Protein AF-A0A9E2EET4-F1 (afdb_monomer_lite)

Structure (mmCIF, N/CA/C/O backbone):
data_AF-A0A9E2EET4-F1
#
_entry.id   AF-A0A9E2EET4-F1
#
loop_
_atom_site.group_PDB
_atom_site.id
_atom_site.type_symbol
_atom_site.label_atom_id
_atom_site.label_alt_id
_atom_site.label_comp_id
_atom_site.label_asym_id
_atom_site.label_entity_id
_atom_site.label_seq_id
_atom_site.pdbx_PDB_ins_code
_atom_site.Cartn_x
_atom_site.Cartn_y
_atom_site.Cartn_z
_atom_site.occupancy
_atom_site.B_iso_or_equiv
_atom_site.auth_seq_id
_atom_site.auth_comp_id
_atom_site.auth_asym_id
_atom_site.auth_atom_id
_atom_site.pdbx_PDB_model_num
ATOM 1 N N . GLU A 1 1 ? -51.326 0.549 74.249 1.00 56.09 1 GLU A N 1
ATOM 2 C CA . GLU A 1 1 ? -51.518 -0.554 75.224 1.00 56.09 1 GLU A CA 1
ATOM 3 C C . GLU A 1 1 ? -50.572 -0.499 76.437 1.00 56.09 1 GLU A C 1
ATOM 5 O O . GLU A 1 1 ? -51.075 -0.582 77.546 1.00 56.09 1 GLU A O 1
ATOM 10 N N . ALA A 1 2 ? -49.254 -0.269 76.304 1.00 56.34 2 ALA A N 1
ATOM 11 C CA . ALA A 1 2 ? -48.324 -0.228 77.457 1.00 56.34 2 ALA A CA 1
ATOM 12 C C . ALA A 1 2 ? -48.590 0.899 78.487 1.00 56.34 2 ALA A C 1
ATOM 14 O O . ALA A 1 2 ? -48.492 0.673 79.689 1.00 56.34 2 ALA A O 1
ATOM 15 N N . ALA A 1 3 ? -49.010 2.089 78.035 1.00 57.72 3 ALA A N 1
ATOM 16 C CA . ALA A 1 3 ? -49.393 3.205 78.916 1.00 57.72 3 ALA A CA 1
ATOM 17 C C . ALA A 1 3 ? -50.649 2.919 79.769 1.00 57.72 3 ALA A C 1
ATOM 19 O O . ALA A 1 3 ? -50.931 3.629 80.727 1.00 57.72 3 ALA A O 1
ATOM 20 N N . ARG A 1 4 ? -51.404 1.870 79.418 1.00 57.41 4 ARG A N 1
ATOM 21 C CA . ARG A 1 4 ? -52.671 1.472 80.042 1.00 57.41 4 ARG A CA 1
ATOM 22 C C . ARG A 1 4 ? -52.477 0.496 81.219 1.00 57.41 4 ARG A C 1
ATOM 24 O O . ARG A 1 4 ? -53.441 0.224 81.920 1.00 57.41 4 ARG A O 1
ATOM 31 N N . ALA A 1 5 ? -51.256 -0.016 81.434 1.00 68.31 5 ALA A N 1
ATOM 32 C CA . ALA A 1 5 ? -50.942 -1.108 82.369 1.00 68.31 5 ALA A CA 1
ATOM 33 C C . ALA A 1 5 ? -50.200 -0.684 83.663 1.00 68.31 5 ALA A C 1
ATOM 35 O O . ALA A 1 5 ? -49.783 -1.545 84.436 1.00 68.31 5 ALA A O 1
ATOM 36 N N . GLY A 1 6 ? -50.015 0.618 83.922 1.00 70.19 6 GLY A N 1
ATOM 37 C CA . GLY A 1 6 ? -49.332 1.102 85.135 1.00 70.19 6 GLY A CA 1
ATOM 38 C C . GLY A 1 6 ? -47.874 0.616 85.252 1.00 70.19 6 GLY A C 1
ATOM 39 O O . GLY A 1 6 ? -47.177 0.502 84.243 1.00 70.19 6 GLY A O 1
ATOM 40 N N . ASP A 1 7 ? -47.401 0.310 86.467 1.00 67.62 7 ASP A N 1
ATOM 41 C CA . ASP A 1 7 ? -46.006 -0.103 86.727 1.00 67.62 7 ASP A CA 1
ATOM 42 C C . ASP A 1 7 ? -45.582 -1.396 86.001 1.00 67.62 7 ASP A C 1
ATOM 44 O O . ASP A 1 7 ? -44.426 -1.513 85.591 1.00 67.62 7 ASP A O 1
ATOM 48 N N . ALA A 1 8 ? -46.513 -2.321 85.739 1.00 63.53 8 ALA A N 1
ATOM 49 C CA . ALA A 1 8 ? -46.256 -3.537 84.957 1.00 63.53 8 ALA A CA 1
ATOM 50 C C . ALA A 1 8 ? -46.005 -3.252 83.458 1.00 63.53 8 ALA A C 1
ATOM 52 O O . ALA A 1 8 ? -45.386 -4.053 82.756 1.00 63.53 8 ALA A O 1
ATOM 53 N N . GLY A 1 9 ? -46.445 -2.091 82.957 1.00 72.31 9 GLY A N 1
ATOM 54 C CA . GLY A 1 9 ? -46.273 -1.657 81.568 1.00 72.31 9 GLY A CA 1
ATOM 55 C C . GLY A 1 9 ? -44.912 -1.031 81.253 1.00 72.31 9 GLY A C 1
ATOM 56 O O . GLY A 1 9 ? -44.581 -0.886 80.076 1.00 72.31 9 GLY A O 1
ATOM 57 N N . LYS A 1 10 ? -44.099 -0.687 82.266 1.00 76.00 10 LYS A N 1
ATOM 58 C CA . LYS A 1 10 ? -42.778 -0.053 82.074 1.00 76.00 10 LYS A CA 1
ATOM 59 C C . LYS A 1 10 ? -41.821 -0.936 81.267 1.00 76.00 10 LYS A C 1
ATOM 61 O O . LYS A 1 10 ? -41.182 -0.440 80.345 1.00 76.00 10 LYS A O 1
ATOM 66 N N . GLY A 1 11 ? -41.785 -2.245 81.537 1.00 81.75 11 GLY A N 1
ATOM 67 C CA . GLY A 1 11 ? -40.989 -3.203 80.756 1.00 81.75 11 GLY A CA 1
ATOM 68 C C . GLY A 1 11 ? -41.452 -3.309 79.298 1.00 81.75 11 GLY A C 1
ATOM 69 O O . GLY A 1 11 ? -40.639 -3.243 78.381 1.00 81.75 11 GLY A O 1
ATOM 70 N N . PHE A 1 12 ? -42.768 -3.362 79.067 1.00 83.06 12 PHE A N 1
ATOM 71 C CA . PHE A 1 12 ? -43.346 -3.355 77.717 1.00 83.06 12 PHE A CA 1
ATOM 72 C C . PHE A 1 12 ? -43.084 -2.048 76.961 1.00 83.06 12 PHE A C 1
ATOM 74 O O . PHE A 1 12 ? -42.866 -2.076 75.752 1.00 83.06 12 PHE A O 1
ATOM 81 N N . ALA A 1 13 ? -43.082 -0.906 77.651 1.00 82.56 13 ALA A N 1
ATOM 82 C CA . ALA A 1 13 ? -42.759 0.385 77.053 1.00 82.56 13 ALA A CA 1
ATOM 83 C C . ALA A 1 13 ? -41.288 0.462 76.609 1.00 82.56 13 ALA A C 1
ATOM 85 O O . ALA A 1 13 ? -41.012 0.981 75.528 1.00 82.56 13 ALA A O 1
ATOM 86 N N . VAL A 1 14 ? -40.360 -0.107 77.391 1.00 85.81 14 VAL A N 1
ATOM 87 C CA . VAL A 1 14 ? -38.939 -0.211 77.018 1.00 85.81 14 VAL A CA 1
ATOM 88 C C . VAL A 1 14 ? -38.764 -1.109 75.793 1.00 85.81 14 VAL A C 1
ATOM 90 O O . VAL A 1 14 ? -38.142 -0.683 74.825 1.00 85.81 14 VAL A O 1
ATOM 93 N N . VAL A 1 15 ? -39.383 -2.296 75.770 1.00 89.44 15 VAL A N 1
ATOM 94 C CA . VAL A 1 15 ? -39.315 -3.195 74.602 1.00 89.44 15 VAL A CA 1
ATOM 95 C C . VAL A 1 15 ? -39.929 -2.543 73.361 1.00 89.44 15 VAL A C 1
ATOM 97 O O . VAL A 1 15 ? -39.350 -2.616 72.283 1.00 89.44 15 VAL A O 1
ATOM 100 N N . ALA A 1 16 ? -41.063 -1.852 73.490 1.00 88.06 16 ALA A N 1
ATOM 101 C CA . ALA A 1 16 ? -41.674 -1.142 72.367 1.00 88.06 16 ALA A CA 1
ATOM 102 C C . ALA A 1 16 ? -40.778 -0.008 71.835 1.00 88.06 16 ALA A C 1
ATOM 104 O O . ALA A 1 16 ? -40.697 0.194 70.622 1.00 88.06 16 ALA A O 1
ATOM 105 N N . SER A 1 17 ? -40.089 0.715 72.724 1.00 89.38 17 SER A N 1
ATOM 106 C CA . SER A 1 17 ? -39.109 1.733 72.335 1.00 89.38 17 SER A CA 1
ATOM 107 C C . SER A 1 17 ? -37.903 1.116 71.624 1.00 89.38 17 SER A C 1
ATOM 109 O O . SER A 1 17 ? -37.452 1.657 70.616 1.00 89.38 17 SER A O 1
ATOM 111 N N . GLU A 1 18 ? -37.419 -0.032 72.100 1.00 91.88 18 GLU A N 1
ATOM 112 C CA . GLU A 1 18 ? -36.291 -0.749 71.500 1.00 91.88 18 GLU A CA 1
ATOM 113 C C . GLU A 1 18 ? -36.647 -1.298 70.114 1.00 91.88 18 GLU A C 1
ATOM 115 O O . GLU A 1 18 ? -35.911 -1.081 69.155 1.00 91.88 18 GLU A O 1
ATOM 120 N N . VAL A 1 19 ? -37.833 -1.900 69.965 1.00 95.19 19 VAL A N 1
ATOM 121 C CA . VAL A 1 19 ? -38.361 -2.360 68.669 1.00 95.19 19 VAL A CA 1
ATOM 122 C C . VAL A 1 19 ? -38.504 -1.193 67.692 1.00 95.19 19 VAL A C 1
ATOM 124 O O . VAL A 1 19 ? -38.131 -1.319 66.528 1.00 95.19 19 VAL A O 1
ATOM 127 N N . LYS A 1 20 ? -38.995 -0.033 68.151 1.00 93.50 20 LYS A N 1
ATOM 128 C CA . LYS A 1 20 ? -39.098 1.172 67.316 1.00 93.50 20 LYS A CA 1
ATOM 129 C C . LYS A 1 20 ? -37.722 1.687 66.882 1.00 93.50 20 LYS A C 1
ATOM 131 O O . LYS A 1 20 ? -37.557 2.079 65.728 1.00 93.50 20 LYS A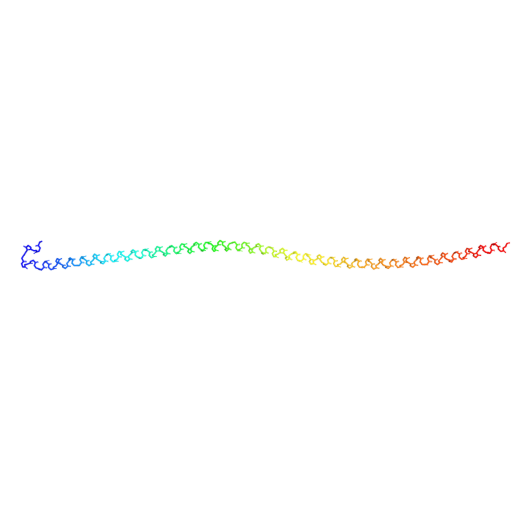 O 1
ATOM 136 N N . ASN A 1 21 ? -36.736 1.674 67.778 1.00 94.94 21 ASN A N 1
ATOM 137 C CA . ASN A 1 21 ? -35.360 2.047 67.448 1.00 94.94 21 ASN A CA 1
ATOM 138 C C . ASN A 1 21 ? -34.740 1.089 66.429 1.00 94.94 21 ASN A C 1
ATOM 140 O O . ASN A 1 21 ? -34.161 1.546 65.443 1.00 94.94 21 ASN A O 1
ATOM 144 N N . LEU A 1 22 ? -34.907 -0.220 66.628 1.00 95.69 22 LEU A N 1
ATOM 145 C CA . LEU A 1 22 ? -34.397 -1.239 65.717 1.00 95.69 22 LEU A CA 1
ATOM 146 C C . LEU A 1 22 ? -35.046 -1.110 64.333 1.00 95.69 22 LEU A C 1
ATOM 148 O O . LEU A 1 22 ? -34.339 -1.083 63.332 1.00 95.69 22 LEU A O 1
ATOM 152 N N . ALA A 1 23 ? -36.367 -0.909 64.272 1.00 96.06 23 ALA A N 1
ATOM 153 C CA . ALA A 1 23 ? -37.087 -0.673 63.022 1.00 96.06 23 ALA A CA 1
ATOM 154 C C . ALA A 1 23 ? -36.575 0.573 62.277 1.00 96.06 23 ALA A C 1
ATOM 156 O O . ALA A 1 23 ? -36.359 0.520 61.067 1.00 96.06 23 ALA A O 1
ATOM 157 N N . ASN A 1 24 ? -36.312 1.674 62.992 1.00 96.31 24 ASN A N 1
ATOM 158 C CA . ASN A 1 24 ? -35.725 2.880 62.401 1.00 96.31 24 ASN A CA 1
ATOM 159 C C . ASN A 1 24 ? -34.300 2.637 61.874 1.00 96.31 24 ASN A C 1
ATOM 161 O O . ASN A 1 24 ? -33.951 3.124 60.798 1.00 96.31 24 ASN A O 1
ATOM 165 N N . GLN A 1 25 ? -33.473 1.878 62.603 1.00 96.81 25 GLN A N 1
ATOM 166 C CA . GLN A 1 25 ? -32.137 1.493 62.136 1.00 96.81 25 GLN A CA 1
ATOM 167 C C . GLN A 1 25 ? -32.211 0.605 60.890 1.00 96.81 25 GLN A C 1
ATOM 169 O O . GLN A 1 25 ? -31.484 0.848 59.928 1.00 96.81 25 GLN A O 1
ATOM 174 N N . THR A 1 26 ? -33.119 -0.375 60.865 1.00 96.69 26 THR A N 1
ATOM 175 C CA . THR A 1 26 ? -33.352 -1.237 59.699 1.00 96.69 26 THR A CA 1
ATOM 176 C C . THR A 1 26 ? -33.821 -0.432 58.489 1.00 96.69 26 THR A C 1
ATOM 178 O O . THR A 1 26 ? -33.303 -0.637 57.391 1.00 96.69 26 THR A O 1
ATOM 181 N N . ALA A 1 27 ? -34.744 0.517 58.671 1.00 97.06 27 ALA A N 1
ATOM 182 C CA . ALA A 1 27 ? -35.209 1.393 57.595 1.00 97.06 27 ALA A CA 1
ATOM 183 C C . ALA A 1 27 ? -34.051 2.211 57.002 1.00 97.06 27 ALA A C 1
ATOM 185 O O . ALA A 1 27 ? -33.830 2.187 55.792 1.00 97.06 27 ALA A O 1
ATOM 186 N N . LYS A 1 28 ? -33.236 2.838 57.859 1.00 97.25 28 LYS A N 1
ATOM 187 C CA . LYS A 1 28 ? -32.072 3.624 57.433 1.00 97.25 28 LYS A CA 1
ATOM 188 C C . LYS A 1 28 ? -31.016 2.777 56.715 1.00 97.25 28 LYS A C 1
ATOM 190 O O . LYS A 1 28 ? -30.482 3.199 55.693 1.00 97.25 28 LYS A O 1
ATOM 195 N N . ALA A 1 29 ? -30.730 1.577 57.218 1.00 97.12 29 ALA A N 1
ATOM 196 C CA . ALA A 1 29 ? -29.821 0.646 56.554 1.00 97.12 29 ALA A CA 1
ATOM 197 C C . ALA A 1 29 ? -30.357 0.224 55.173 1.00 97.12 29 ALA A C 1
ATOM 199 O O . ALA A 1 29 ? -29.599 0.159 54.208 1.00 97.12 29 ALA A O 1
ATOM 200 N N . THR A 1 30 ? -31.670 0.003 55.052 1.00 97.38 30 THR A N 1
ATOM 201 C CA . THR A 1 30 ? -32.324 -0.349 53.779 1.00 97.38 30 THR A CA 1
ATOM 202 C C . THR A 1 30 ? -32.249 0.795 52.763 1.00 97.38 30 THR A C 1
ATOM 204 O O . THR A 1 30 ? -31.962 0.557 51.587 1.00 97.38 30 THR A O 1
ATOM 207 N N . GLU A 1 31 ? -32.431 2.045 53.198 1.00 97.56 31 GLU A N 1
ATOM 208 C CA . GLU A 1 31 ? -32.234 3.234 52.352 1.00 97.56 31 GLU A CA 1
ATOM 209 C C . GLU A 1 31 ? -30.783 3.362 51.871 1.00 97.56 31 GLU A C 1
ATOM 211 O O . GLU A 1 31 ? -30.534 3.608 50.689 1.00 97.56 31 GLU A O 1
ATOM 216 N N . GLN A 1 32 ? -29.810 3.137 52.761 1.00 97.94 32 GLN A N 1
ATOM 217 C CA . GLN A 1 32 ? -28.390 3.146 52.402 1.00 97.94 32 GLN A CA 1
ATOM 218 C C . GLN A 1 32 ? -28.056 2.056 51.378 1.00 97.94 32 GLN A C 1
ATOM 220 O O . GLN A 1 32 ? -27.391 2.345 50.383 1.00 97.94 32 GLN A O 1
ATOM 225 N N . ILE A 1 33 ? -28.553 0.830 51.573 1.00 97.44 33 ILE A N 1
ATOM 226 C CA . ILE A 1 33 ? -28.388 -0.270 50.610 1.00 97.44 33 ILE A CA 1
ATOM 227 C C . ILE A 1 33 ? -29.012 0.102 49.261 1.00 97.44 33 ILE A C 1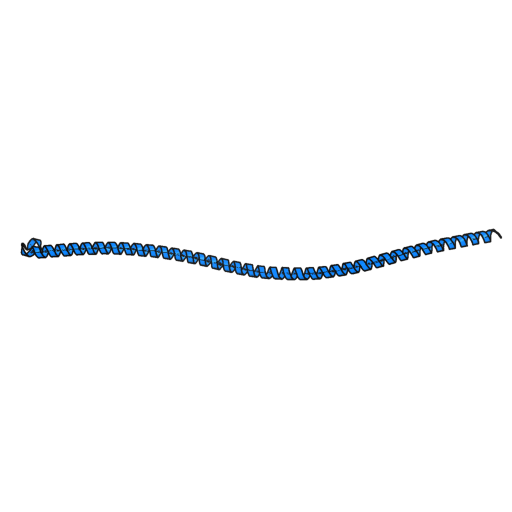
ATOM 229 O O . ILE A 1 33 ? -28.378 -0.092 48.226 1.00 97.44 33 ILE A O 1
ATOM 233 N N . SER A 1 34 ? -30.210 0.691 49.258 1.00 98.00 34 SER A N 1
ATOM 234 C CA . SER A 1 34 ? -30.889 1.118 48.027 1.00 98.00 34 SER A CA 1
ATOM 235 C C . SER A 1 34 ? -30.070 2.162 47.259 1.00 98.00 34 SER A C 1
ATOM 237 O O . SER A 1 34 ? -29.915 2.058 46.043 1.00 98.00 34 SER A O 1
ATOM 239 N N . SER A 1 35 ? -29.474 3.124 47.969 1.00 98.12 35 SER A N 1
ATOM 240 C CA . SER A 1 35 ? -28.571 4.124 47.385 1.00 98.12 35 SER A CA 1
ATOM 241 C C . SER A 1 35 ? -27.303 3.490 46.797 1.00 98.12 35 SER A C 1
ATOM 243 O O . SER A 1 35 ? -26.915 3.791 45.667 1.00 98.12 35 SER A O 1
ATOM 245 N N . ILE A 1 36 ? -26.682 2.551 47.520 1.00 98.06 36 ILE A N 1
ATOM 246 C CA . ILE A 1 36 ? -25.508 1.812 47.034 1.00 98.06 36 ILE A CA 1
ATOM 247 C C . ILE A 1 36 ? -25.854 1.025 45.767 1.00 98.06 36 ILE A C 1
ATOM 249 O O . ILE A 1 36 ? -25.107 1.100 44.793 1.00 98.06 36 ILE A O 1
ATOM 253 N N . ILE A 1 37 ? -26.989 0.322 45.742 1.00 97.94 37 ILE A N 1
ATOM 254 C CA . ILE A 1 37 ? -27.443 -0.421 44.560 1.00 97.94 37 ILE A CA 1
ATOM 255 C C . ILE A 1 37 ? -27.643 0.524 43.373 1.00 97.94 37 ILE A C 1
ATOM 257 O O . ILE A 1 37 ? -27.156 0.220 42.285 1.00 97.94 37 ILE A O 1
ATOM 261 N N . GLY A 1 38 ? -28.276 1.684 43.572 1.00 98.25 38 GLY A N 1
ATOM 262 C CA . GLY A 1 38 ? -28.437 2.685 42.514 1.00 98.25 38 GLY A CA 1
ATOM 263 C C . GLY A 1 38 ? -27.096 3.170 41.948 1.00 98.25 38 GLY A C 1
ATOM 264 O O . GLY A 1 38 ? -26.923 3.255 40.732 1.00 98.25 38 GLY A O 1
ATOM 265 N N . ASN A 1 39 ? -26.108 3.405 42.816 1.00 98.25 39 ASN A N 1
ATOM 266 C CA . ASN A 1 39 ? -24.759 3.788 42.396 1.00 98.25 39 ASN A CA 1
ATOM 267 C C . ASN A 1 39 ? -24.048 2.670 41.623 1.00 98.25 39 ASN A C 1
ATOM 269 O O . ASN A 1 39 ? -23.432 2.940 40.591 1.00 98.25 39 ASN A O 1
ATOM 273 N N . VAL A 1 40 ? -24.150 1.421 42.089 1.00 97.94 40 VAL A N 1
ATOM 274 C CA . VAL A 1 40 ? -23.581 0.250 41.404 1.00 97.94 40 VAL A CA 1
ATOM 275 C C . VAL A 1 40 ? -24.215 0.085 40.026 1.00 97.94 40 VAL A C 1
ATOM 277 O O . VAL A 1 40 ? -23.492 -0.011 39.040 1.00 97.94 40 VAL A O 1
ATOM 280 N N . GLN A 1 41 ? -25.544 0.142 39.930 1.00 98.06 41 GLN A N 1
ATOM 281 C CA . GLN A 1 41 ? -26.263 0.064 38.656 1.00 98.06 41 GLN A CA 1
ATOM 282 C C . GLN A 1 41 ? -25.850 1.187 37.697 1.00 98.06 41 GLN A C 1
ATOM 284 O O . GLN A 1 41 ? -25.593 0.933 36.519 1.00 98.06 41 GLN A O 1
ATOM 289 N N . GLY A 1 42 ? -25.717 2.420 38.197 1.00 98.38 42 GLY A N 1
ATOM 290 C CA . GLY A 1 42 ? -25.240 3.554 37.406 1.00 98.38 42 GLY A CA 1
ATOM 291 C C . GLY A 1 42 ? -23.804 3.372 36.904 1.00 98.38 42 GLY A C 1
ATOM 292 O O . GLY A 1 42 ? -23.513 3.661 35.741 1.00 98.38 42 GLY A O 1
ATOM 293 N N . ALA A 1 43 ? -22.906 2.861 37.750 1.00 98.25 43 ALA A N 1
ATOM 294 C CA . ALA A 1 43 ? -21.535 2.540 37.361 1.00 98.25 43 ALA A CA 1
ATOM 295 C C . ALA A 1 43 ? -21.500 1.436 36.294 1.00 98.25 43 ALA A C 1
ATOM 297 O O . ALA A 1 43 ? -20.850 1.607 35.264 1.00 98.25 43 ALA A O 1
ATOM 298 N N . THR A 1 44 ? -22.267 0.357 36.478 1.00 98.38 44 THR A N 1
ATOM 299 C CA . THR A 1 44 ? -22.401 -0.721 35.490 1.00 98.38 44 THR A CA 1
ATOM 300 C C . THR A 1 44 ? -22.914 -0.196 34.149 1.00 98.38 44 THR A C 1
ATOM 302 O O . THR A 1 44 ? -22.345 -0.535 33.114 1.00 98.38 44 THR A O 1
ATOM 305 N N . GLY A 1 45 ? -23.921 0.684 34.141 1.00 98.50 45 GLY A N 1
ATOM 306 C CA . GLY A 1 45 ? -24.432 1.297 32.909 1.00 98.50 45 GLY A CA 1
ATOM 307 C C . GLY A 1 45 ? -23.371 2.102 32.149 1.00 98.50 45 GLY A C 1
ATOM 308 O O . GLY A 1 45 ? -23.242 1.972 30.932 1.00 98.50 45 GLY A O 1
ATOM 309 N N . LYS A 1 46 ? -22.544 2.879 32.862 1.00 98.38 46 LYS A N 1
ATOM 310 C CA . LYS A 1 46 ? -21.411 3.609 32.259 1.00 98.38 46 LYS A CA 1
ATOM 311 C C . LYS A 1 46 ? -20.354 2.665 31.682 1.00 98.38 46 LYS A C 1
ATOM 313 O O . LYS A 1 46 ? -19.801 2.937 30.613 1.00 98.38 46 LYS A O 1
ATOM 318 N N . THR A 1 47 ? -20.083 1.553 32.364 1.00 98.44 47 THR A N 1
ATOM 319 C CA . THR A 1 47 ? -19.162 0.522 31.874 1.00 98.44 47 THR A CA 1
ATOM 320 C C . THR A 1 47 ? -19.683 -0.113 30.589 1.00 98.44 47 THR A C 1
ATOM 322 O O . THR A 1 47 ? -18.924 -0.227 29.630 1.00 98.44 47 THR A O 1
ATOM 325 N N . VAL A 1 48 ? -20.975 -0.449 30.521 1.00 98.50 48 VAL A N 1
ATOM 326 C CA . VAL A 1 48 ? -21.599 -0.991 29.302 1.00 98.50 48 VAL A CA 1
ATOM 327 C C . VAL A 1 48 ? -21.463 -0.014 28.133 1.00 98.50 48 VAL A C 1
ATOM 329 O O . VAL A 1 48 ? -20.969 -0.410 27.081 1.00 98.50 48 VAL A O 1
ATOM 332 N N . GLN A 1 49 ? -21.771 1.274 28.326 1.00 98.56 49 GLN A N 1
ATOM 333 C CA . GLN A 1 49 ? -21.594 2.283 27.269 1.00 98.56 49 GLN A CA 1
ATOM 334 C C . GLN A 1 49 ? -20.139 2.406 26.798 1.00 98.56 49 GLN A C 1
ATOM 336 O O . GLN A 1 49 ? -19.869 2.605 25.614 1.00 98.56 49 GLN A O 1
ATOM 341 N N . SER A 1 50 ? -19.178 2.289 27.716 1.00 98.50 50 SER A N 1
ATOM 342 C CA . SER A 1 50 ? -17.755 2.318 27.363 1.00 98.50 50 SER A CA 1
ATOM 343 C C . SER A 1 50 ? -17.363 1.098 26.524 1.00 98.50 50 SER A C 1
ATOM 345 O O . SER A 1 50 ? -16.644 1.238 25.537 1.00 98.50 50 SER A O 1
ATOM 347 N N . ILE A 1 51 ? -17.886 -0.084 26.862 1.00 98.19 51 ILE A N 1
ATOM 348 C CA . ILE A 1 51 ? -17.675 -1.318 26.095 1.00 98.19 51 ILE A CA 1
ATOM 349 C C . ILE A 1 51 ? -18.303 -1.217 24.698 1.00 98.19 51 ILE A C 1
ATOM 351 O O . ILE A 1 51 ? -17.684 -1.639 23.724 1.00 98.19 51 ILE A O 1
ATOM 355 N N . GLU A 1 52 ? -19.492 -0.626 24.568 1.00 98.50 52 GLU A N 1
ATOM 356 C CA . GLU A 1 52 ? -20.127 -0.391 23.263 1.00 98.50 52 GLU A CA 1
ATOM 357 C C . GLU A 1 52 ? -19.282 0.529 22.376 1.00 98.50 52 GLU A C 1
ATOM 359 O O . GLU A 1 52 ? -19.070 0.233 21.200 1.00 98.50 52 GLU A O 1
ATOM 364 N N . ARG A 1 53 ? -18.713 1.601 22.942 1.00 98.38 53 ARG A N 1
ATOM 365 C CA . ARG A 1 53 ? -17.781 2.476 22.212 1.00 98.38 53 ARG A CA 1
ATOM 366 C C . ARG A 1 53 ? -16.532 1.728 21.755 1.00 98.38 53 ARG A C 1
ATOM 368 O O . ARG A 1 53 ? -16.139 1.870 20.602 1.00 98.38 53 ARG A O 1
ATOM 375 N N . ILE A 1 54 ? -15.939 0.904 22.622 1.00 98.19 54 ILE A N 1
ATOM 376 C CA . ILE A 1 54 ? -14.784 0.063 22.264 1.00 98.19 54 ILE A CA 1
ATOM 377 C C . ILE A 1 54 ? -15.149 -0.890 21.121 1.00 98.19 54 ILE A C 1
ATOM 379 O O . ILE A 1 54 ? -14.379 -1.027 20.173 1.00 98.19 54 ILE A O 1
ATOM 383 N N . ARG A 1 55 ? -16.334 -1.512 21.166 1.00 98.50 55 ARG A N 1
ATOM 384 C CA . ARG A 1 55 ? -16.815 -2.392 20.094 1.00 98.50 55 ARG A CA 1
ATOM 385 C C . ARG A 1 55 ? -16.903 -1.656 18.755 1.00 98.50 55 ARG A C 1
ATOM 387 O O . ARG A 1 55 ? -16.476 -2.212 17.747 1.00 98.50 55 ARG A O 1
ATOM 394 N N . ASN A 1 56 ? -17.411 -0.426 18.746 1.00 98.44 56 ASN A N 1
ATOM 395 C CA . ASN A 1 56 ? -17.501 0.373 17.522 1.00 98.44 56 ASN A CA 1
ATOM 396 C C . ASN A 1 56 ? -16.114 0.679 16.946 1.00 98.44 56 ASN A C 1
ATOM 398 O O . ASN A 1 56 ? -15.883 0.434 15.766 1.00 98.44 56 ASN A O 1
ATOM 402 N N . VAL A 1 57 ? -15.168 1.104 17.791 1.00 98.38 57 VAL A N 1
ATOM 403 C CA . VAL A 1 57 ? -13.778 1.361 17.373 1.00 98.38 57 VAL A CA 1
ATOM 404 C C . VAL A 1 57 ? -13.122 0.098 16.805 1.00 98.38 57 VAL A C 1
ATOM 406 O O . VAL A 1 57 ? -12.452 0.157 15.780 1.00 98.38 57 VAL A O 1
ATOM 409 N N . ILE A 1 58 ? -13.346 -1.071 17.414 1.00 98.06 58 ILE A N 1
ATOM 410 C CA . ILE A 1 58 ? -12.849 -2.350 16.878 1.00 98.06 58 ILE A CA 1
ATOM 411 C C . ILE A 1 58 ? -13.458 -2.647 15.496 1.00 98.06 58 ILE A C 1
ATOM 413 O O . ILE A 1 58 ? -12.754 -3.122 14.605 1.00 98.06 58 ILE A O 1
ATOM 417 N N . GLY A 1 59 ? -14.744 -2.346 15.294 1.00 98.38 59 GLY A N 1
ATOM 418 C CA . GLY A 1 59 ? -15.404 -2.482 13.993 1.00 98.38 59 GLY A CA 1
ATOM 419 C C . GLY A 1 59 ? -14.794 -1.582 12.912 1.00 98.38 59 GLY A C 1
ATOM 420 O O . GLY A 1 59 ? -14.563 -2.032 11.785 1.00 98.38 59 GLY A O 1
ATOM 421 N N . GLU A 1 60 ? -14.468 -0.337 13.262 1.00 98.38 60 GLU A N 1
ATOM 422 C CA . GLU A 1 60 ? -13.761 0.594 12.373 1.00 98.38 60 GLU A CA 1
ATOM 423 C C . GLU A 1 60 ? -12.353 0.088 12.031 1.00 98.38 60 GLU A C 1
ATOM 425 O O . GLU A 1 60 ? -11.983 0.057 10.857 1.00 98.38 60 GLU A O 1
ATOM 430 N N . ILE A 1 61 ? -11.599 -0.403 13.022 1.00 98.12 61 ILE A N 1
ATOM 431 C CA . ILE A 1 61 ? -10.264 -0.992 12.817 1.00 98.12 61 ILE A CA 1
ATOM 432 C C . ILE A 1 61 ? -10.325 -2.184 11.855 1.00 98.12 61 ILE A C 1
ATOM 434 O O . ILE A 1 61 ? -9.474 -2.306 10.971 1.00 98.12 61 ILE A O 1
ATOM 438 N N . ASN A 1 62 ? -11.327 -3.055 11.993 1.00 97.56 62 ASN A N 1
ATOM 439 C CA . ASN A 1 62 ? -11.491 -4.208 11.109 1.00 97.56 62 ASN A CA 1
ATOM 440 C C . ASN A 1 62 ? -11.790 -3.784 9.659 1.00 97.56 62 ASN A C 1
ATOM 442 O O . ASN A 1 62 ? -11.222 -4.324 8.706 1.00 97.56 62 ASN A O 1
ATOM 446 N N . SER A 1 63 ? -12.640 -2.768 9.496 1.00 97.94 63 SER A N 1
ATOM 447 C CA . SER A 1 63 ? -12.972 -2.205 8.183 1.00 97.94 63 SER A CA 1
ATOM 448 C C . SER A 1 63 ? -11.742 -1.571 7.526 1.00 97.94 63 SER A C 1
ATOM 450 O O . SER A 1 63 ? -11.446 -1.842 6.363 1.00 97.94 63 SER A O 1
ATOM 452 N N . MET A 1 64 ? -10.964 -0.800 8.292 1.00 98.00 64 MET A N 1
ATOM 453 C CA . MET A 1 64 ? -9.715 -0.200 7.824 1.00 98.00 64 MET A CA 1
ATOM 454 C C . MET A 1 64 ? -8.669 -1.260 7.459 1.00 98.00 64 MET A C 1
ATOM 456 O O . MET A 1 64 ? -8.023 -1.146 6.424 1.00 98.00 64 MET A O 1
ATOM 460 N N . SER A 1 65 ? -8.535 -2.319 8.260 1.00 98.12 65 SER A N 1
ATOM 461 C CA . SER A 1 65 ? -7.599 -3.418 7.979 1.00 98.12 65 SER A CA 1
ATOM 462 C C . SER A 1 65 ? -7.941 -4.141 6.673 1.00 98.12 65 SER A C 1
ATOM 464 O O . SER A 1 65 ? -7.046 -4.468 5.898 1.00 98.12 65 SER A O 1
ATOM 466 N N . THR A 1 66 ? -9.233 -4.326 6.386 1.00 98.12 66 THR A N 1
ATOM 467 C CA . THR A 1 66 ? -9.705 -4.915 5.121 1.00 98.12 66 THR A CA 1
ATOM 468 C C . THR A 1 66 ? -9.358 -4.024 3.922 1.00 98.12 66 THR A C 1
ATOM 470 O O . THR A 1 66 ? -8.877 -4.514 2.897 1.00 98.12 66 THR A O 1
ATOM 473 N N . ALA A 1 67 ? -9.546 -2.707 4.059 1.00 98.25 67 ALA A N 1
ATOM 474 C CA . ALA A 1 67 ? -9.174 -1.743 3.025 1.00 98.25 67 ALA A CA 1
ATOM 475 C C . ALA A 1 67 ? -7.654 -1.707 2.790 1.00 98.25 67 ALA A C 1
ATOM 477 O O . ALA A 1 67 ? -7.215 -1.716 1.643 1.00 98.25 67 ALA A O 1
ATOM 478 N N . ILE A 1 68 ? -6.852 -1.737 3.862 1.00 98.12 68 ILE A N 1
ATOM 479 C CA . ILE A 1 68 ? -5.386 -1.808 3.776 1.00 98.12 68 ILE A CA 1
ATOM 480 C C . ILE A 1 68 ? -4.951 -3.089 3.061 1.00 98.12 68 ILE A C 1
ATOM 482 O O . ILE A 1 68 ? -4.120 -3.011 2.166 1.00 98.12 68 ILE A O 1
ATOM 486 N N . SER A 1 69 ? -5.524 -4.247 3.405 1.00 98.25 69 SER A N 1
ATOM 487 C CA . SER A 1 69 ? -5.201 -5.511 2.729 1.00 98.25 69 SER A CA 1
ATOM 488 C C . SER A 1 69 ? -5.470 -5.431 1.227 1.00 98.25 69 SER A C 1
ATOM 490 O O . SER A 1 69 ? -4.617 -5.807 0.432 1.00 98.25 69 SER A O 1
ATOM 492 N N . SER A 1 70 ? -6.619 -4.871 0.843 1.00 98.06 70 SER A N 1
ATOM 493 C CA . SER A 1 70 ? -6.982 -4.707 -0.570 1.00 98.06 70 SER A CA 1
ATOM 494 C C . SER A 1 70 ? -6.008 -3.775 -1.301 1.00 98.06 70 SER A C 1
ATOM 496 O O . SER A 1 70 ? -5.567 -4.078 -2.406 1.00 98.06 70 SER A O 1
ATOM 498 N N . ALA A 1 71 ? -5.620 -2.665 -0.664 1.00 98.25 71 ALA A N 1
ATOM 499 C CA . ALA A 1 71 ? -4.643 -1.731 -1.221 1.00 98.25 71 ALA A CA 1
ATOM 500 C C . ALA A 1 71 ? -3.243 -2.357 -1.355 1.00 98.25 71 ALA A C 1
ATOM 502 O O . ALA A 1 71 ? -2.533 -2.078 -2.318 1.00 98.25 71 ALA A O 1
ATOM 503 N N . VAL A 1 72 ? -2.838 -3.212 -0.410 1.00 98.31 72 VAL A N 1
ATOM 504 C CA . VAL A 1 72 ? -1.562 -3.942 -0.474 1.00 98.31 72 VAL A CA 1
ATOM 505 C C . VAL A 1 72 ? -1.560 -4.956 -1.624 1.00 98.31 72 VAL A C 1
ATOM 507 O O . VAL A 1 72 ? -0.558 -5.056 -2.335 1.00 98.31 72 VAL A O 1
ATOM 510 N N . ASP A 1 73 ? -2.670 -5.657 -1.867 1.00 97.44 73 ASP A N 1
ATOM 511 C CA . ASP A 1 73 ? -2.798 -6.582 -3.003 1.00 97.44 73 ASP A CA 1
ATOM 512 C C . ASP A 1 73 ? -2.710 -5.845 -4.356 1.00 97.44 73 ASP A C 1
ATOM 514 O O . ASP A 1 73 ? -2.005 -6.277 -5.277 1.00 97.44 73 ASP A O 1
ATOM 518 N N . GLU A 1 74 ? -3.357 -4.681 -4.467 1.00 98.25 74 GLU A N 1
ATOM 519 C CA . GLU A 1 74 ? -3.270 -3.813 -5.649 1.00 98.25 74 GLU A CA 1
ATOM 520 C C . GLU A 1 74 ? -1.842 -3.276 -5.863 1.00 98.25 74 GLU A C 1
ATOM 522 O O . GLU A 1 74 ? -1.307 -3.311 -6.978 1.00 98.25 74 GLU A O 1
ATOM 527 N N . GLN A 1 75 ? -1.171 -2.852 -4.787 1.00 97.88 75 GLN A N 1
ATOM 528 C CA . GLN A 1 75 ? 0.232 -2.430 -4.827 1.00 97.88 75 GLN A CA 1
ATOM 529 C C . GLN A 1 75 ? 1.166 -3.560 -5.270 1.00 97.88 75 GLN A C 1
ATOM 531 O O . GLN A 1 75 ? 2.098 -3.315 -6.042 1.00 97.88 75 GLN A O 1
ATOM 536 N N . SER A 1 76 ? 0.930 -4.794 -4.817 1.00 98.06 76 SER A N 1
ATOM 537 C CA . SER A 1 76 ? 1.716 -5.959 -5.234 1.00 98.06 76 SER A CA 1
ATOM 538 C C . SER A 1 76 ? 1.587 -6.202 -6.739 1.00 98.06 76 SER A C 1
ATOM 540 O O . SER A 1 76 ? 2.593 -6.359 -7.435 1.00 98.06 76 SER A O 1
ATOM 542 N N . THR A 1 77 ? 0.359 -6.134 -7.260 1.00 98.06 77 THR A N 1
ATOM 543 C CA . THR A 1 77 ? 0.080 -6.271 -8.697 1.00 98.06 77 THR A CA 1
ATOM 544 C C . THR A 1 77 ? 0.799 -5.188 -9.503 1.00 98.06 77 THR A C 1
ATOM 546 O O . THR A 1 77 ? 1.555 -5.500 -10.421 1.00 98.06 77 THR A O 1
ATOM 549 N N . THR A 1 78 ? 0.670 -3.9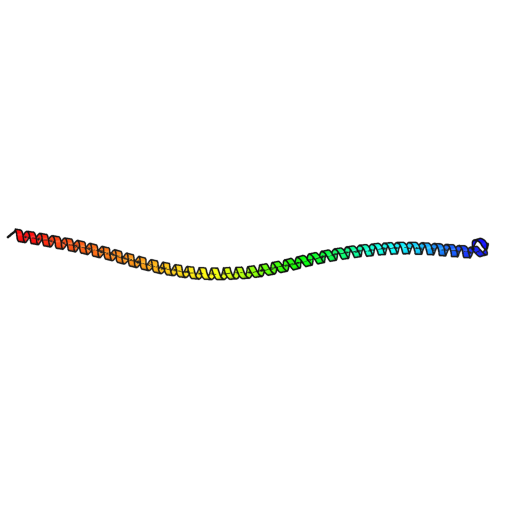29 -9.083 1.00 98.25 78 THR A N 1
ATOM 550 C CA . THR A 1 78 ? 1.333 -2.782 -9.726 1.00 98.25 78 THR A CA 1
ATOM 551 C C . THR A 1 78 ? 2.858 -2.928 -9.719 1.00 98.25 78 THR A C 1
ATOM 553 O O . THR A 1 78 ? 3.532 -2.657 -10.711 1.00 98.25 78 THR A O 1
ATOM 556 N N . THR A 1 79 ? 3.433 -3.399 -8.610 1.00 98.06 79 THR A N 1
ATOM 557 C CA . THR A 1 79 ? 4.885 -3.600 -8.490 1.00 98.06 79 THR A CA 1
ATOM 558 C C . THR A 1 79 ? 5.385 -4.678 -9.455 1.00 98.06 79 THR A C 1
ATOM 560 O O . THR A 1 79 ? 6.441 -4.510 -10.070 1.00 98.06 79 THR A O 1
ATOM 563 N N . ASN A 1 80 ? 4.617 -5.755 -9.642 1.00 98.12 80 ASN A N 1
ATOM 564 C CA . ASN A 1 80 ? 4.935 -6.794 -10.623 1.00 98.12 80 ASN A CA 1
ATOM 565 C C . ASN A 1 80 ? 4.869 -6.264 -12.064 1.00 98.12 80 ASN A C 1
ATOM 567 O O . ASN A 1 80 ? 5.751 -6.574 -12.866 1.00 98.12 80 ASN A O 1
ATOM 571 N N . GLU A 1 81 ? 3.884 -5.423 -12.389 1.00 98.31 81 GLU A N 1
ATOM 572 C CA . GLU A 1 81 ? 3.794 -4.767 -13.701 1.00 98.31 81 GLU A CA 1
ATOM 573 C C . GLU A 1 81 ? 4.975 -3.824 -13.962 1.00 98.31 81 GLU A C 1
ATOM 575 O O . GLU A 1 81 ? 5.544 -3.830 -15.057 1.00 98.31 81 GLU A O 1
ATOM 580 N N . ILE A 1 82 ? 5.403 -3.059 -12.952 1.00 97.94 82 ILE A N 1
ATOM 581 C CA . ILE A 1 82 ? 6.594 -2.203 -13.042 1.00 97.94 82 ILE A CA 1
ATOM 582 C C . ILE A 1 82 ? 7.840 -3.052 -13.309 1.00 97.94 82 ILE A C 1
ATOM 584 O O . ILE A 1 82 ? 8.615 -2.732 -14.212 1.00 97.94 82 ILE A O 1
ATOM 588 N N . ALA A 1 83 ? 8.031 -4.147 -12.566 1.00 98.19 83 ALA A N 1
ATOM 589 C CA . ALA A 1 83 ? 9.174 -5.038 -12.755 1.00 98.19 83 ALA A CA 1
ATOM 590 C C . ALA A 1 83 ? 9.186 -5.660 -14.163 1.00 98.19 83 ALA A C 1
ATOM 592 O O . ALA A 1 83 ? 10.226 -5.694 -14.826 1.00 98.19 83 ALA A O 1
ATOM 593 N N . HIS A 1 84 ? 8.021 -6.091 -14.652 1.00 98.12 84 HIS A N 1
ATOM 594 C CA . HIS A 1 84 ? 7.869 -6.619 -16.005 1.00 98.12 84 HIS A CA 1
ATOM 595 C C . HIS A 1 84 ? 8.182 -5.565 -17.078 1.00 98.12 84 HIS A C 1
ATOM 597 O O . HIS A 1 84 ? 8.930 -5.828 -18.025 1.00 98.12 84 HIS A O 1
ATOM 603 N N . THR A 1 85 ? 7.672 -4.347 -16.900 1.00 98.25 85 THR A N 1
ATOM 604 C CA . THR A 1 85 ? 7.925 -3.221 -17.806 1.00 98.25 85 THR A CA 1
ATOM 605 C C . THR A 1 85 ? 9.409 -2.862 -17.834 1.00 98.25 85 THR A C 1
ATOM 607 O O . THR A 1 85 ? 9.982 -2.707 -18.909 1.00 98.25 85 THR A O 1
ATOM 610 N N . ALA A 1 86 ? 10.073 -2.804 -16.677 1.00 98.19 86 ALA A N 1
ATOM 611 C CA . ALA A 1 86 ? 11.505 -2.519 -16.586 1.00 98.19 86 ALA A CA 1
ATOM 612 C C . ALA A 1 86 ? 12.362 -3.587 -17.291 1.00 98.19 86 ALA A C 1
ATOM 614 O O . ALA A 1 86 ? 13.335 -3.256 -17.976 1.00 98.19 86 ALA A O 1
ATOM 615 N N . SER A 1 87 ? 11.984 -4.865 -17.169 1.00 98.06 87 SER A N 1
ATOM 616 C CA . SER A 1 87 ? 12.629 -5.953 -17.912 1.00 98.06 87 SER A CA 1
ATOM 617 C C . SER A 1 87 ? 12.449 -5.790 -19.421 1.00 98.06 87 SER A C 1
ATOM 619 O O . SER A 1 87 ? 13.409 -5.961 -20.168 1.00 98.06 87 SER A O 1
ATOM 621 N N . THR A 1 88 ? 11.244 -5.436 -19.871 1.00 98.25 88 THR A N 1
ATOM 622 C CA . THR A 1 88 ? 10.944 -5.225 -21.296 1.00 98.25 88 THR A CA 1
ATOM 623 C C . THR A 1 88 ? 11.751 -4.053 -21.856 1.00 98.25 88 THR A C 1
ATOM 625 O O . THR A 1 88 ? 12.467 -4.218 -22.838 1.00 98.25 88 THR A O 1
ATOM 628 N N . VAL A 1 89 ? 11.765 -2.913 -21.158 1.00 98.38 89 VAL A N 1
ATOM 629 C CA . VAL A 1 89 ? 12.567 -1.733 -21.532 1.00 98.38 89 VAL A CA 1
ATOM 630 C C . VAL A 1 89 ? 14.059 -2.066 -21.632 1.00 98.38 89 VAL A C 1
ATOM 632 O O . VAL A 1 89 ? 14.749 -1.569 -22.519 1.00 98.38 89 VAL A O 1
ATOM 635 N N . SER A 1 90 ? 14.569 -2.926 -20.748 1.00 98.06 90 SER A N 1
ATOM 636 C CA . SER A 1 90 ? 15.971 -3.362 -20.794 1.00 98.06 90 SER A CA 1
ATOM 637 C C . SER A 1 90 ? 16.274 -4.202 -22.040 1.00 98.06 90 SER A C 1
ATOM 639 O O . SER A 1 90 ? 17.345 -4.062 -22.632 1.00 98.06 90 SER A O 1
ATOM 641 N N . VAL A 1 91 ? 15.341 -5.061 -22.463 1.00 98.12 91 VAL A N 1
ATOM 642 C CA . VAL A 1 91 ? 15.456 -5.827 -23.716 1.00 98.12 91 VAL A CA 1
ATOM 643 C C . VAL A 1 91 ? 15.408 -4.889 -24.921 1.00 98.12 91 VAL A C 1
ATOM 645 O O . VAL A 1 91 ? 16.291 -4.956 -25.776 1.00 98.12 91 VAL A O 1
ATOM 648 N N . ASP A 1 92 ? 14.454 -3.960 -24.951 1.00 98.25 92 ASP A N 1
ATOM 649 C CA . ASP A 1 92 ? 14.310 -2.987 -26.037 1.00 98.25 92 ASP A CA 1
ATOM 650 C C . ASP A 1 92 ? 15.557 -2.106 -26.183 1.00 98.25 92 ASP A C 1
ATOM 652 O O . ASP A 1 92 ? 16.032 -1.867 -27.295 1.00 98.25 92 ASP A O 1
ATOM 656 N N . ALA A 1 93 ? 16.158 -1.686 -25.067 1.00 98.19 93 ALA A N 1
ATOM 657 C CA . ALA A 1 93 ? 17.410 -0.936 -25.079 1.00 98.19 93 ALA A CA 1
ATOM 658 C C . ALA A 1 93 ? 18.551 -1.716 -25.759 1.00 98.19 93 ALA A C 1
ATOM 660 O O . ALA A 1 93 ? 19.325 -1.129 -26.515 1.00 98.19 93 ALA A O 1
ATOM 661 N N . ASN A 1 94 ? 18.639 -3.035 -25.551 1.00 98.00 94 ASN A N 1
ATOM 662 C CA . ASN A 1 94 ? 19.638 -3.871 -26.223 1.00 98.00 94 ASN A CA 1
ATOM 663 C C . ASN A 1 94 ? 19.379 -3.986 -27.733 1.00 98.00 94 ASN A C 1
ATOM 665 O O . ASN A 1 94 ? 20.324 -3.924 -28.516 1.00 98.00 94 ASN A O 1
ATOM 669 N N . ILE A 1 95 ? 18.114 -4.083 -28.153 1.00 98.06 95 ILE A N 1
ATOM 670 C CA . ILE A 1 95 ? 17.736 -4.094 -29.578 1.00 98.06 95 ILE A CA 1
ATOM 671 C C . ILE A 1 95 ? 18.133 -2.774 -30.255 1.00 98.06 95 ILE A C 1
ATOM 673 O O . ILE A 1 95 ? 18.663 -2.765 -31.371 1.00 98.06 95 ILE A O 1
ATOM 677 N N . VAL A 1 96 ? 17.913 -1.645 -29.575 1.00 98.38 96 VAL A N 1
ATOM 678 C CA . VAL A 1 96 ? 18.325 -0.325 -30.070 1.00 98.38 96 VAL A CA 1
ATOM 679 C C . VAL A 1 96 ? 19.847 -0.236 -30.185 1.00 98.38 96 VAL A C 1
ATOM 681 O O . VAL A 1 96 ? 20.344 0.251 -31.200 1.00 98.38 96 VAL A O 1
ATOM 684 N N . LEU A 1 97 ? 20.598 -0.729 -29.195 1.00 98.06 97 LEU A N 1
ATOM 685 C CA . LEU A 1 97 ? 22.065 -0.742 -29.243 1.00 98.06 97 LEU A CA 1
ATOM 686 C C . LEU A 1 97 ? 22.602 -1.561 -30.426 1.00 98.06 97 LEU A C 1
ATOM 688 O O . LEU A 1 97 ? 23.503 -1.091 -31.124 1.00 98.06 97 LEU A O 1
ATOM 692 N N . ASP A 1 98 ? 22.025 -2.733 -30.695 1.00 98.12 98 ASP A N 1
ATOM 693 C CA . ASP A 1 98 ? 22.383 -3.552 -31.860 1.00 98.12 98 ASP A CA 1
ATOM 694 C C . ASP A 1 98 ? 22.087 -2.820 -33.181 1.00 98.12 98 ASP A C 1
ATOM 696 O O . ASP A 1 98 ? 22.949 -2.707 -34.057 1.00 98.12 98 ASP A O 1
ATOM 700 N N . SER A 1 99 ? 20.909 -2.196 -33.275 1.00 97.81 99 SER A N 1
ATOM 701 C CA . SER A 1 99 ? 20.504 -1.400 -34.441 1.00 97.81 99 SER A CA 1
ATOM 702 C C . SER A 1 99 ? 21.456 -0.226 -34.703 1.00 97.81 99 SER A C 1
ATOM 704 O O . SER A 1 99 ? 21.816 0.044 -35.851 1.00 97.81 99 SER A O 1
ATOM 706 N N . VAL A 1 100 ? 21.911 0.460 -33.649 1.00 98.00 100 VAL A N 1
ATOM 707 C CA . VAL A 1 100 ? 22.910 1.539 -33.744 1.00 98.00 100 VAL A CA 1
ATOM 708 C C . VAL A 1 100 ? 24.267 0.998 -34.206 1.00 98.00 100 VAL A C 1
ATOM 710 O O . VAL A 1 100 ? 24.934 1.634 -35.030 1.00 98.00 100 VAL A O 1
ATOM 713 N N . GLY A 1 101 ? 24.667 -0.186 -33.738 1.00 97.62 101 GLY A N 1
ATOM 714 C CA . GLY A 1 101 ? 25.859 -0.885 -34.224 1.00 97.62 101 GLY A CA 1
ATOM 715 C C . GLY A 1 101 ? 25.783 -1.179 -35.726 1.00 97.62 101 GLY A C 1
ATOM 716 O O . GLY A 1 101 ? 26.689 -0.813 -36.483 1.00 97.62 101 GLY A O 1
ATOM 717 N N . GLY A 1 102 ? 24.665 -1.747 -36.183 1.00 98.06 102 GLY A N 1
ATOM 718 C CA . GLY A 1 102 ? 24.406 -2.015 -37.601 1.00 98.06 102 GLY A CA 1
ATOM 719 C C . GLY A 1 102 ? 24.370 -0.747 -38.463 1.00 98.06 102 GLY A C 1
ATOM 720 O O . GLY A 1 102 ? 24.936 -0.716 -39.564 1.00 98.06 102 GLY A O 1
ATOM 721 N N . LEU A 1 103 ? 23.772 0.333 -37.952 1.00 98.19 103 LEU A N 1
ATOM 722 C CA . LEU A 1 103 ? 23.753 1.637 -38.619 1.00 98.19 103 LEU A CA 1
ATOM 723 C C . LEU A 1 103 ? 25.167 2.213 -38.769 1.00 98.19 103 LEU A C 1
ATOM 725 O O . LEU A 1 103 ? 25.526 2.699 -39.842 1.00 98.19 103 LEU A O 1
ATOM 729 N N . THR A 1 104 ? 25.988 2.110 -37.723 1.00 98.06 104 THR A N 1
ATOM 730 C CA . THR A 1 104 ? 27.387 2.562 -37.739 1.00 98.06 104 THR A CA 1
ATOM 731 C C . THR A 1 104 ? 28.193 1.807 -38.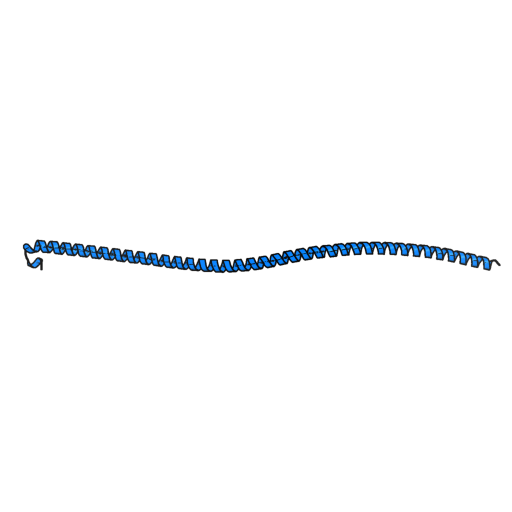797 1.00 98.06 104 THR A C 1
ATOM 733 O O . THR A 1 104 ? 28.888 2.423 -39.607 1.00 98.06 104 THR A O 1
ATOM 736 N N . HIS A 1 105 ? 28.043 0.480 -38.861 1.00 97.88 105 HIS A N 1
ATOM 737 C CA . HIS A 1 105 ? 28.692 -0.347 -39.879 1.00 97.88 105 HIS A CA 1
ATOM 738 C C . HIS A 1 105 ? 28.246 0.015 -41.308 1.00 97.88 105 HIS A C 1
ATOM 740 O O . HIS A 1 105 ? 29.070 0.155 -42.219 1.00 97.88 105 HIS A O 1
ATOM 746 N N . SER A 1 106 ? 26.942 0.222 -41.503 1.00 98.25 106 SER A N 1
ATOM 747 C CA . SER A 1 106 ? 26.373 0.617 -42.796 1.00 98.25 106 SER A CA 1
ATOM 748 C C . SER A 1 106 ? 26.881 1.990 -43.246 1.00 98.25 106 SER A C 1
ATOM 750 O O . SER A 1 106 ? 27.250 2.167 -44.408 1.0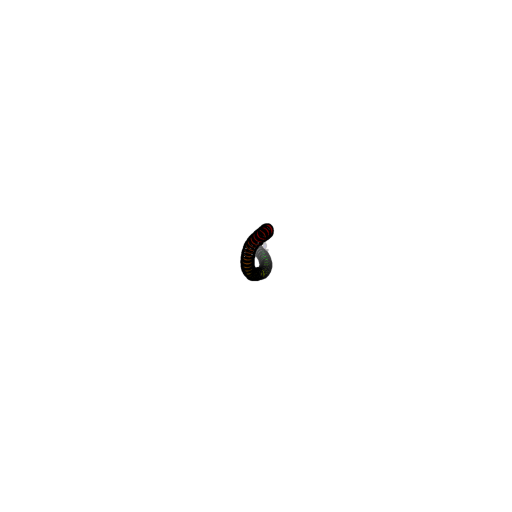0 98.25 106 SER A O 1
ATOM 752 N N . SER A 1 107 ? 26.970 2.946 -42.318 1.00 98.31 107 SER A N 1
ATOM 753 C CA . SER A 1 107 ? 27.509 4.287 -42.563 1.00 98.31 107 SER A CA 1
ATOM 754 C C . SER A 1 107 ? 28.993 4.256 -42.952 1.00 98.31 107 SER A C 1
ATOM 756 O O . SER A 1 107 ? 29.396 4.898 -43.927 1.00 98.31 107 SER A O 1
ATOM 758 N N . ALA A 1 108 ? 29.802 3.440 -42.266 1.00 97.69 108 ALA A N 1
ATOM 759 C CA . ALA A 1 108 ? 31.212 3.242 -42.604 1.00 97.69 108 ALA A CA 1
ATOM 760 C C . ALA A 1 108 ? 31.381 2.644 -44.012 1.00 97.69 108 ALA A C 1
ATOM 762 O O . ALA A 1 108 ? 32.177 3.135 -44.814 1.00 97.69 108 ALA A O 1
ATOM 763 N N . THR A 1 109 ? 30.575 1.633 -44.348 1.00 98.00 109 THR A N 1
ATOM 764 C CA . THR A 1 109 ? 30.571 1.018 -45.684 1.00 98.00 109 THR A CA 1
ATOM 765 C C . THR A 1 109 ? 30.157 2.016 -46.767 1.00 98.00 109 THR A C 1
ATOM 767 O O . THR A 1 109 ? 30.765 2.059 -47.835 1.00 98.00 109 THR A O 1
ATOM 770 N N . SER A 1 110 ? 29.138 2.839 -46.500 1.00 97.88 110 SER A N 1
ATOM 771 C CA . SER A 1 110 ? 28.701 3.903 -47.411 1.00 97.88 110 SER A CA 1
ATOM 772 C C . SER A 1 110 ? 29.813 4.926 -47.652 1.00 97.88 110 SER A C 1
ATOM 774 O O . SER A 1 110 ? 30.135 5.232 -48.797 1.00 97.88 110 SER A O 1
ATOM 776 N N . SER A 1 111 ? 30.483 5.371 -46.586 1.00 97.88 111 SER A N 1
ATOM 777 C CA . SER A 1 111 ? 31.618 6.299 -46.670 1.00 97.88 111 SER A CA 1
ATOM 778 C C . SER A 1 111 ? 32.759 5.735 -47.521 1.00 97.88 111 SER A C 1
ATOM 780 O O . SER A 1 111 ? 33.273 6.425 -48.399 1.00 97.88 111 SER A O 1
ATOM 782 N N . ALA A 1 112 ? 33.111 4.460 -47.327 1.00 97.25 112 ALA A N 1
ATOM 783 C CA . ALA A 1 112 ? 34.128 3.787 -48.133 1.00 97.25 112 ALA A CA 1
ATOM 784 C C . ALA A 1 112 ? 33.739 3.707 -49.621 1.00 97.25 112 ALA A C 1
ATOM 786 O O . ALA A 1 112 ? 34.575 3.939 -50.495 1.00 97.25 112 ALA A O 1
ATOM 787 N N . LYS A 1 113 ? 32.463 3.429 -49.924 1.00 97.62 113 LYS A N 1
ATOM 788 C CA . LYS A 1 113 ? 31.947 3.444 -51.302 1.00 97.62 113 LYS A CA 1
ATOM 789 C C . LYS A 1 113 ? 32.026 4.837 -51.923 1.00 97.62 113 LYS A C 1
ATOM 791 O O . LYS A 1 113 ? 32.460 4.945 -53.063 1.00 97.62 113 LYS A O 1
ATOM 796 N N . SER A 1 114 ? 31.665 5.886 -51.186 1.00 98.12 114 SER A N 1
ATOM 797 C CA . SER A 1 114 ? 31.771 7.268 -51.666 1.00 98.12 114 SER A CA 1
ATOM 798 C C . SER A 1 114 ? 33.216 7.654 -51.987 1.00 98.12 114 SER A C 1
ATOM 800 O O . SER A 1 114 ? 33.462 8.224 -53.042 1.00 98.12 114 SER A O 1
ATOM 802 N N . ILE A 1 115 ? 34.182 7.277 -51.138 1.00 97.31 115 ILE A N 1
ATOM 803 C CA . ILE A 1 115 ? 35.616 7.484 -51.415 1.00 97.31 115 ILE A CA 1
ATOM 804 C C . ILE A 1 115 ? 36.029 6.771 -52.708 1.00 97.31 115 ILE A C 1
ATOM 806 O O . ILE A 1 115 ? 36.708 7.358 -53.546 1.00 97.31 115 ILE A O 1
ATOM 810 N N . ARG A 1 116 ? 35.583 5.523 -52.899 1.00 97.50 116 ARG A N 1
ATOM 811 C CA . ARG A 1 116 ? 35.862 4.754 -54.120 1.00 97.50 116 ARG A CA 1
ATOM 812 C C . ARG A 1 116 ? 35.302 5.441 -55.368 1.00 97.50 116 ARG A C 1
ATOM 814 O O . ARG A 1 116 ? 36.009 5.519 -56.364 1.00 97.50 116 ARG A O 1
ATOM 821 N N . VAL A 1 117 ? 34.080 5.969 -55.300 1.00 98.00 117 VAL A N 1
ATOM 822 C CA . VAL A 1 117 ? 33.472 6.738 -56.400 1.00 98.00 117 VAL A CA 1
ATOM 823 C C . VAL A 1 117 ? 34.282 8.000 -56.708 1.00 98.00 117 VAL A C 1
ATOM 825 O O . VAL A 1 117 ? 34.489 8.306 -57.878 1.00 98.00 117 VAL A O 1
ATOM 828 N N . THR A 1 118 ? 34.789 8.708 -55.691 1.00 97.62 118 THR A N 1
ATOM 829 C CA . THR A 1 118 ? 35.667 9.872 -55.903 1.00 97.62 118 THR A CA 1
ATOM 830 C C . THR A 1 118 ? 36.941 9.488 -56.655 1.00 97.62 118 THR A C 1
ATOM 832 O O . THR A 1 118 ? 37.298 10.163 -57.615 1.00 97.62 118 THR A O 1
ATOM 835 N N . TRP A 1 119 ? 37.598 8.385 -56.282 1.00 96.56 119 TRP A N 1
ATOM 836 C CA . TRP A 1 119 ? 38.788 7.913 -57.000 1.00 96.56 119 TRP A CA 1
ATOM 837 C C . TRP A 1 119 ? 38.488 7.480 -58.436 1.00 96.56 119 TRP A C 1
ATOM 839 O O . TRP A 1 119 ? 39.257 7.799 -59.335 1.00 96.56 119 TRP A O 1
ATOM 849 N N . GLU A 1 120 ? 37.369 6.790 -58.672 1.00 97.69 120 GLU A N 1
ATOM 850 C CA . GLU A 1 120 ? 36.945 6.421 -60.030 1.00 97.69 120 GLU A CA 1
ATOM 851 C C . GLU A 1 120 ? 36.662 7.664 -60.893 1.00 97.69 120 GLU A C 1
ATOM 853 O O . GLU A 1 120 ? 36.990 7.679 -62.078 1.00 97.69 120 GLU A O 1
ATOM 858 N N . ALA A 1 121 ? 36.109 8.732 -60.309 1.00 97.44 121 ALA A N 1
ATOM 859 C CA . ALA A 1 121 ? 35.904 10.000 -61.005 1.00 97.44 121 ALA A CA 1
ATOM 860 C C . ALA A 1 121 ? 37.227 10.730 -61.317 1.00 97.44 121 ALA A C 1
ATOM 862 O O . ALA A 1 121 ? 37.368 11.278 -62.408 1.00 97.44 121 ALA A O 1
ATOM 863 N N . GLU A 1 122 ? 38.203 10.717 -60.400 1.00 96.81 122 GLU A N 1
ATOM 864 C CA . GLU A 1 122 ? 39.546 11.275 -60.639 1.00 96.81 122 GLU A CA 1
ATOM 865 C C . GLU A 1 122 ? 40.301 10.523 -61.746 1.00 96.81 122 GLU A C 1
ATOM 867 O O . GLU A 1 122 ? 40.985 11.139 -62.564 1.00 96.81 122 GLU A O 1
ATOM 872 N N . ASP A 1 123 ? 40.187 9.195 -61.785 1.00 96.75 123 ASP A N 1
ATOM 873 C CA . ASP A 1 123 ? 40.801 8.359 -62.823 1.00 96.75 123 ASP A CA 1
ATOM 874 C C . ASP A 1 123 ? 40.161 8.593 -64.202 1.00 96.75 123 ASP A C 1
ATOM 876 O O . ASP A 1 123 ? 40.849 8.700 -65.223 1.00 96.75 123 ASP A O 1
ATOM 880 N N . LEU A 1 124 ? 38.836 8.770 -64.224 1.00 97.06 124 LEU A N 1
ATOM 881 C CA . LEU A 1 124 ? 38.104 9.150 -65.427 1.00 97.06 124 LEU A CA 1
ATOM 882 C C . LEU A 1 124 ? 38.530 10.531 -65.949 1.00 97.06 124 LEU A C 1
ATOM 884 O O . LEU A 1 124 ? 38.710 10.687 -67.156 1.00 97.06 124 LEU A O 1
ATOM 888 N N . ASP A 1 125 ? 38.723 11.518 -65.070 1.00 97.25 125 ASP A N 1
ATOM 889 C CA . ASP A 1 125 ? 39.180 12.861 -65.460 1.00 97.25 125 ASP A CA 1
ATOM 890 C C . ASP A 1 125 ? 40.577 12.821 -66.104 1.00 97.25 125 ASP A C 1
ATOM 892 O O . ASP A 1 125 ? 40.797 13.422 -67.160 1.00 97.25 125 ASP A O 1
ATOM 896 N N . LYS A 1 126 ? 41.498 12.017 -65.548 1.00 96.50 126 LYS A N 1
ATOM 897 C CA . LYS A 1 126 ? 42.819 11.764 -66.156 1.00 96.50 126 LYS A CA 1
ATOM 898 C C . LYS A 1 126 ? 42.701 11.118 -67.533 1.00 96.50 126 LYS A C 1
ATOM 900 O O . LYS A 1 126 ? 43.302 11.612 -68.482 1.00 96.50 126 LYS A O 1
ATOM 905 N N . SER A 1 127 ? 41.885 10.072 -67.656 1.00 96.62 127 SER A N 1
ATOM 906 C CA . SER A 1 127 ? 41.661 9.374 -68.929 1.00 96.62 127 SER A CA 1
ATOM 907 C C . SER A 1 127 ? 41.094 10.312 -70.004 1.00 96.62 127 SER A C 1
ATOM 909 O O . SER A 1 127 ? 41.496 10.258 -71.165 1.00 96.62 127 SER A O 1
ATOM 911 N N . ILE A 1 128 ? 40.186 11.220 -69.626 1.00 96.94 128 ILE A N 1
ATOM 912 C CA . ILE A 1 128 ? 39.642 12.250 -70.525 1.00 96.94 128 ILE A CA 1
ATOM 913 C C . ILE A 1 128 ? 40.731 13.248 -70.941 1.00 96.94 128 ILE A C 1
ATOM 915 O O . ILE A 1 128 ? 40.778 13.647 -72.109 1.00 96.94 128 ILE A O 1
ATOM 919 N N . ALA A 1 129 ? 41.597 13.666 -70.014 1.00 96.44 129 ALA A N 1
ATOM 920 C CA . ALA A 1 129 ? 42.698 14.579 -70.308 1.00 96.44 129 ALA A CA 1
ATOM 921 C C . ALA A 1 129 ? 43.717 13.962 -71.282 1.00 96.44 129 ALA A C 1
ATOM 923 O O . ALA A 1 129 ? 44.097 14.621 -72.250 1.00 96.44 129 ALA A O 1
ATOM 924 N N . GLU A 1 130 ? 44.096 12.700 -71.071 1.00 96.06 130 GLU A N 1
ATOM 925 C CA . GLU A 1 130 ? 44.980 11.939 -71.964 1.00 96.06 130 GLU A CA 1
ATOM 926 C C . GLU A 1 130 ? 44.357 11.765 -73.353 1.00 96.06 130 GLU A C 1
ATOM 928 O O . GLU A 1 130 ? 44.971 12.117 -74.360 1.00 96.06 130 GLU A O 1
ATOM 933 N N . PHE A 1 131 ? 43.096 11.331 -73.416 1.00 96.31 131 PHE A N 1
ATOM 934 C CA . PHE A 1 131 ? 42.373 11.179 -74.679 1.00 96.31 131 PHE A CA 1
ATOM 935 C C . PHE A 1 131 ? 42.276 12.499 -75.460 1.00 96.31 131 PHE A C 1
ATOM 937 O O . PHE A 1 131 ? 42.421 12.534 -76.684 1.00 96.31 131 PHE A O 1
ATOM 944 N N . LYS A 1 132 ? 42.061 13.618 -74.758 1.00 95.62 132 LYS A N 1
ATOM 945 C CA . LYS A 1 132 ? 42.045 14.953 -75.365 1.00 95.62 132 LYS A CA 1
ATOM 946 C C . LYS A 1 132 ? 43.409 15.334 -75.944 1.00 95.62 132 LYS A C 1
ATOM 948 O O . LYS A 1 132 ? 43.445 15.906 -77.034 1.00 95.62 132 LYS A O 1
ATOM 953 N N . ASP A 1 133 ? 44.499 15.053 -75.235 1.00 95.88 133 ASP A N 1
ATOM 954 C CA . ASP A 1 133 ? 45.861 15.321 -75.714 1.00 95.88 133 ASP A CA 1
ATOM 955 C C . ASP A 1 133 ? 46.205 14.469 -76.947 1.00 95.88 133 ASP A C 1
ATOM 957 O O . ASP A 1 133 ? 46.735 14.978 -77.940 1.00 95.88 133 ASP A O 1
ATOM 961 N N . GLU A 1 134 ? 45.796 13.201 -76.947 1.00 95.25 134 GLU A N 1
ATOM 962 C CA . GLU A 1 134 ? 45.988 12.285 -78.070 1.00 95.25 134 GLU A CA 1
ATOM 963 C C . GLU A 1 134 ? 45.211 12.743 -79.317 1.00 95.25 134 GLU A C 1
ATOM 965 O O . GLU A 1 134 ? 45.779 12.816 -80.411 1.00 95.25 134 GLU A O 1
ATOM 970 N N . ILE A 1 135 ? 43.955 13.184 -79.154 1.00 95.50 135 ILE A N 1
ATOM 971 C CA . ILE A 1 135 ? 43.180 13.819 -80.234 1.00 95.50 135 ILE A CA 1
ATOM 972 C C . ILE A 1 135 ? 43.884 15.077 -80.751 1.00 95.50 135 ILE A C 1
ATOM 974 O O . ILE A 1 135 ? 43.977 15.274 -81.964 1.00 95.50 135 ILE A O 1
ATOM 978 N N . GLN A 1 136 ? 44.376 15.953 -79.870 1.00 93.81 136 GLN A N 1
ATOM 979 C CA . GLN A 1 136 ? 45.071 17.172 -80.296 1.00 93.81 136 GLN A CA 1
ATOM 980 C C . GLN A 1 136 ? 46.349 16.858 -81.076 1.00 93.81 136 GLN A C 1
ATOM 982 O O . GLN A 1 136 ? 46.644 17.522 -82.073 1.00 93.81 136 GLN A O 1
ATOM 987 N N . THR A 1 137 ? 47.092 15.844 -80.645 1.00 93.25 137 THR A N 1
ATOM 988 C CA . THR A 1 137 ? 48.300 15.367 -81.321 1.00 93.25 137 THR A CA 1
ATOM 989 C C . THR A 1 137 ? 47.972 14.780 -82.692 1.00 93.25 137 THR A C 1
ATOM 991 O O . THR A 1 137 ? 48.621 15.137 -83.678 1.00 93.25 137 THR A O 1
ATOM 994 N N . PHE A 1 138 ? 46.921 13.965 -82.791 1.00 93.69 138 PHE A N 1
ATOM 995 C CA . PHE A 1 138 ? 46.429 13.427 -84.059 1.00 93.69 138 PHE A CA 1
ATOM 996 C C . PHE A 1 138 ? 45.979 14.533 -85.027 1.00 93.69 138 PHE A C 1
ATOM 998 O O . PHE A 1 138 ? 46.372 14.550 -86.190 1.00 93.69 138 PHE A O 1
ATOM 1005 N N . LEU A 1 139 ? 45.207 15.516 -84.557 1.00 93.31 139 LEU A N 1
ATOM 1006 C CA . LEU A 1 139 ? 44.773 16.635 -85.401 1.00 93.31 139 LEU A CA 1
ATOM 1007 C C . LEU A 1 139 ? 45.956 17.470 -85.915 1.00 93.31 139 LEU A C 1
ATOM 1009 O O . LEU A 1 139 ? 45.940 17.918 -87.061 1.00 93.31 139 LEU A O 1
ATOM 1013 N N . LYS A 1 140 ? 47.002 17.663 -85.099 1.00 91.44 140 LYS A N 1
ATOM 1014 C CA . LYS A 1 140 ? 48.238 18.330 -85.537 1.00 91.44 140 LYS A CA 1
ATOM 1015 C C . LYS A 1 140 ? 48.975 17.522 -86.605 1.00 91.44 140 LYS A C 1
ATOM 1017 O O . LYS A 1 140 ? 49.439 18.120 -87.569 1.00 91.44 140 LYS A O 1
ATOM 1022 N N . SER A 1 141 ? 49.083 16.200 -86.456 1.00 90.62 141 SER A N 1
ATOM 1023 C CA . SER A 1 141 ? 49.800 15.355 -87.423 1.00 90.62 141 SER A CA 1
ATOM 1024 C C . SER A 1 141 ? 49.096 15.271 -88.781 1.00 90.62 141 SER A C 1
ATOM 1026 O O . SER A 1 141 ? 49.769 15.207 -89.808 1.00 90.62 141 SER A O 1
ATOM 1028 N N . VAL A 1 142 ? 47.761 15.341 -88.804 1.00 88.62 142 VAL A N 1
ATOM 1029 C CA . VAL A 1 142 ? 46.972 15.385 -90.046 1.00 88.62 142 VAL A CA 1
ATOM 1030 C C . VAL A 1 142 ? 47.086 16.741 -90.755 1.00 88.62 142 VAL A C 1
ATOM 1032 O O . VAL A 1 142 ? 47.164 16.762 -91.974 1.00 88.62 142 VAL A O 1
ATOM 1035 N N . ASN A 1 143 ? 47.158 17.861 -90.023 1.00 73.69 143 ASN A N 1
ATOM 1036 C CA . ASN A 1 143 ? 47.310 19.209 -90.605 1.00 73.69 143 ASN A CA 1
ATOM 1037 C C . ASN A 1 143 ? 48.742 19.558 -91.070 1.00 73.69 143 ASN A C 1
ATOM 1039 O O . ASN A 1 143 ? 48.953 20.637 -91.623 1.00 73.69 14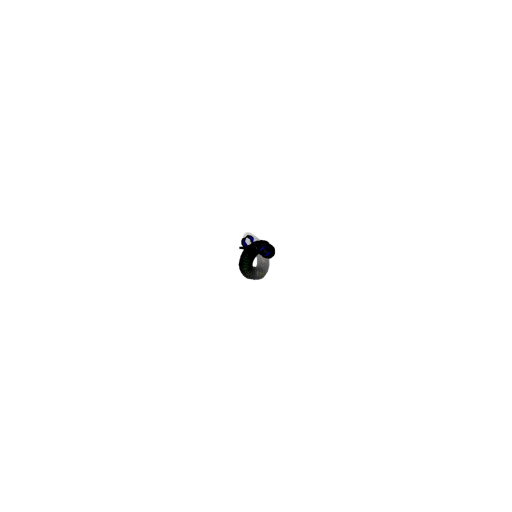3 ASN A O 1
ATOM 1043 N N . LEU A 1 144 ? 49.733 18.705 -90.790 1.00 59.78 144 LEU A N 1
ATOM 1044 C CA . LEU A 1 144 ? 51.138 18.875 -91.197 1.00 59.78 144 LEU A CA 1
ATOM 1045 C C . LEU A 1 144 ? 51.508 18.062 -92.457 1.00 59.78 144 LEU A C 1
ATOM 1047 O O . LEU A 1 144 ? 52.663 18.117 -92.881 1.00 59.78 144 LEU A O 1
ATOM 1051 N N . ASN A 1 145 ? 50.546 17.344 -93.050 1.00 44.62 145 ASN A N 1
ATOM 1052 C CA . ASN A 1 145 ? 50.605 16.784 -94.408 1.00 44.62 145 ASN A CA 1
ATOM 1053 C C . ASN A 1 145 ? 49.702 17.586 -95.350 1.00 44.62 145 ASN A C 1
ATOM 1055 O O . ASN A 1 145 ? 50.019 17.616 -96.559 1.00 44.62 145 ASN A O 1
#

Sequence (145 aa):
EAARAGDAGKGFAVVASEVKNLANQTAKATEQISSIIGNVQGATGKTVQSIERIRNVIGEINSMSTAISSAVDEQSTTTNEIAHTASTVSVDANIVLDSVGGLTHSSATSSAKSIRVTWEAEDLDKSIAEFKDEIQTFLKSVNLN

Secondary structure (DSSP, 8-state):
-GGGSGGGHHHHHHHHHHHHHHHHHHHHHHHHHHHHHHHHHHHHHHHHHHHHHHHHHHHHHHHHHHHHHHHHHHHHHHHHHHHHHHHHHHHHHHHHHHHHHHHHHHHHHHHHHHHHHHHHHHHHHHHHHHHHHHHHHHHHHHTT-

pLDDT: mean 93.7, std 10.32, range [44.62, 98.56]

Foldseek 3Di:
DLVVPPPVSPVVVVVVVVVVVVVVVVVVVVVVVVVVVVVVVVVVVVVVVVVVVVVVVVVVVVVVVVVVVVVVVVVVVVVVVVVVVVVVVVVVVVVVVVVVVVVVVVVVVVVVVVVVVVVVVVVVVVVVVVVVVVVVVVVVVVVVD

Radius of gyration: 61.53 Å; chains: 1; bounding box: 104×26×181 Å